Protein AF-A0ABD1TLS9-F1 (afdb_monomer)

InterPro domains:
  IPR040225 Protein gravitropic in the light 1-like [PTHR31161] (12-76)

Sequence (100 aa):
MEQEKKIIKTFTHSSFEDIFKSTRKAIHDFAKPLIASMKVSYWDLDQAANAIENSAVYAKISHKKYAFETYVARRITGTARLPLSLRLHSNSSRHLLRWP

Secondary structure (DSSP, 8-state):
--HHHHGGG---HHHHHHHHHHHHHHHHHHHHHHHHHHHHTT--HHHHHHHH-TTPPPSSGGGGHHHHHHHHHHHHTT--SS-GGG-SS--S--SS----

Structure (mmCIF, N/CA/C/O backbone):
data_AF-A0ABD1TLS9-F1
#
_entry.id   AF-A0ABD1TLS9-F1
#
loop_
_atom_site.group_PDB
_atom_site.id
_atom_site.type_symbol
_atom_site.label_atom_id
_atom_site.label_alt_id
_atom_site.label_comp_id
_atom_site.label_asym_id
_atom_site.label_entity_id
_atom_site.label_seq_id
_atom_site.pdbx_PDB_ins_code
_atom_site.Cartn_x
_atom_site.Cartn_y
_atom_site.Cartn_z
_atom_site.occupancy
_atom_site.B_iso_or_equiv
_atom_site.auth_seq_id
_atom_site.auth_comp_id
_atom_site.auth_asym_id
_atom_site.auth_atom_id
_atom_site.pdbx_PDB_model_num
ATOM 1 N N . MET A 1 1 ? 22.297 11.466 -35.728 1.00 48.78 1 MET A N 1
ATOM 2 C CA . MET A 1 1 ? 20.838 11.360 -35.959 1.00 48.78 1 MET A CA 1
ATOM 3 C C . MET A 1 1 ? 20.329 9.908 -36.014 1.00 48.78 1 MET A C 1
ATOM 5 O O . MET A 1 1 ? 19.147 9.710 -35.774 1.00 48.78 1 MET A O 1
ATOM 9 N N . GLU A 1 2 ? 21.172 8.887 -36.267 1.00 52.91 2 GLU A N 1
ATOM 10 C CA . GLU A 1 2 ? 20.733 7.468 -36.328 1.00 52.91 2 GLU A CA 1
ATOM 11 C C . GLU A 1 2 ? 20.970 6.670 -35.022 1.00 52.91 2 GLU A C 1
ATOM 13 O O . GLU A 1 2 ? 20.265 5.704 -34.742 1.00 52.91 2 GLU A O 1
ATOM 18 N N . GLN A 1 3 ? 21.909 7.093 -34.161 1.00 46.25 3 GLN A N 1
ATOM 19 C CA . GLN A 1 3 ? 22.147 6.445 -32.858 1.00 46.25 3 GLN A CA 1
ATOM 20 C C . GLN A 1 3 ? 20.984 6.648 -31.870 1.00 46.25 3 GLN A C 1
ATOM 22 O O . GLN A 1 3 ? 20.645 5.739 -31.115 1.00 46.25 3 GLN A O 1
ATOM 27 N N . GLU A 1 4 ? 20.345 7.819 -31.898 1.00 50.06 4 GLU A N 1
ATOM 28 C CA . GLU A 1 4 ? 19.300 8.202 -30.935 1.00 50.06 4 GLU A CA 1
ATOM 29 C C . GLU A 1 4 ? 18.002 7.402 -31.129 1.00 50.06 4 GLU A C 1
ATOM 31 O O . GLU A 1 4 ? 17.269 7.157 -30.174 1.00 50.06 4 GLU A O 1
ATOM 36 N N . LYS A 1 5 ? 17.755 6.892 -32.343 1.00 52.34 5 LYS A N 1
ATOM 37 C CA . LYS A 1 5 ? 16.592 6.041 -32.652 1.00 52.34 5 LYS A CA 1
ATOM 38 C C . LYS A 1 5 ? 16.800 4.569 -32.280 1.00 52.34 5 LYS A C 1
ATOM 40 O O . LYS A 1 5 ? 15.829 3.821 -32.179 1.00 52.34 5 LYS A O 1
ATOM 45 N N . LYS A 1 6 ? 18.047 4.139 -32.054 1.00 48.38 6 LYS A N 1
ATOM 46 C CA . LYS A 1 6 ? 18.390 2.736 -31.759 1.00 48.38 6 LYS A CA 1
ATOM 47 C C . LYS A 1 6 ? 18.141 2.360 -30.294 1.00 48.38 6 LYS A C 1
ATOM 49 O O . LYS A 1 6 ? 17.862 1.202 -29.996 1.00 48.38 6 LYS A O 1
ATOM 54 N N . ILE A 1 7 ? 18.166 3.348 -29.399 1.00 54.56 7 ILE A N 1
ATOM 55 C CA . ILE A 1 7 ? 17.923 3.179 -27.956 1.00 54.56 7 ILE A CA 1
ATOM 56 C C . ILE A 1 7 ? 16.443 2.874 -27.678 1.00 54.56 7 ILE A C 1
ATOM 58 O O . ILE A 1 7 ? 16.124 2.092 -26.790 1.00 54.56 7 ILE A O 1
ATOM 62 N N . ILE A 1 8 ? 15.534 3.395 -28.508 1.00 54.34 8 ILE A N 1
ATOM 63 C CA . ILE A 1 8 ? 14.082 3.187 -28.371 1.00 54.34 8 ILE A CA 1
ATOM 64 C C . ILE A 1 8 ? 13.673 1.739 -28.717 1.00 54.34 8 ILE A C 1
ATOM 66 O O . ILE A 1 8 ? 12.592 1.293 -28.341 1.00 54.34 8 ILE A O 1
ATOM 70 N N . LYS A 1 9 ? 14.527 0.969 -29.407 1.00 56.78 9 LYS A N 1
ATOM 71 C CA . LYS A 1 9 ? 14.127 -0.305 -30.027 1.00 56.78 9 LYS A CA 1
ATOM 72 C C . LYS A 1 9 ? 14.573 -1.577 -29.304 1.00 56.78 9 LYS A C 1
ATOM 74 O O . LYS A 1 9 ? 14.255 -2.661 -29.783 1.00 56.78 9 LYS A O 1
ATOM 79 N N . THR A 1 10 ? 15.248 -1.480 -28.158 1.00 52.38 10 THR A N 1
ATOM 80 C CA . THR A 1 10 ? 15.654 -2.681 -27.407 1.00 52.38 10 THR A CA 1
ATOM 81 C C . THR A 1 10 ? 15.207 -2.571 -25.959 1.00 52.38 10 THR A C 1
ATOM 83 O O . THR A 1 10 ? 15.983 -2.260 -25.065 1.00 52.38 10 THR A O 1
ATOM 86 N N . PHE A 1 11 ? 13.918 -2.814 -25.732 1.00 62.34 11 PHE A N 1
ATOM 87 C CA . PHE A 1 11 ? 13.393 -3.118 -24.406 1.00 62.34 11 PHE A CA 1
ATOM 88 C C . PHE A 1 11 ? 13.932 -4.492 -23.996 1.00 62.34 11 PHE A C 1
ATOM 90 O O . PHE A 1 11 ? 13.306 -5.527 -24.219 1.00 62.34 11 PHE A O 1
ATOM 97 N N . THR A 1 12 ? 15.170 -4.522 -23.513 1.00 72.00 12 THR A N 1
ATOM 98 C CA . THR A 1 12 ? 15.765 -5.730 -22.950 1.00 72.00 12 THR A CA 1
ATOM 99 C C . THR A 1 12 ? 15.084 -6.033 -21.617 1.00 72.00 12 THR A C 1
ATOM 101 O O . THR A 1 12 ? 14.657 -5.132 -20.893 1.00 72.00 12 THR A O 1
ATOM 104 N N . HIS A 1 13 ? 14.979 -7.319 -21.279 1.00 74.81 13 HIS A N 1
ATOM 105 C CA . HIS A 1 13 ? 14.371 -7.776 -20.026 1.00 74.81 13 HIS A CA 1
ATOM 106 C C . HIS A 1 13 ? 14.974 -7.076 -18.794 1.00 74.81 13 HIS A C 1
ATOM 108 O O . HIS A 1 13 ? 14.246 -6.661 -17.895 1.00 74.81 13 HIS A O 1
ATOM 114 N N . SER A 1 14 ? 16.295 -6.862 -18.796 1.00 80.31 14 SER A N 1
ATOM 115 C CA . SER A 1 14 ? 17.007 -6.150 -17.731 1.00 80.31 14 SER A CA 1
ATOM 116 C C . SER A 1 14 ? 16.563 -4.692 -17.592 1.00 80.31 14 SER A C 1
ATOM 118 O O . SER A 1 14 ? 16.259 -4.247 -16.489 1.00 80.31 14 SER A O 1
ATOM 120 N N . SER A 1 15 ? 16.437 -3.958 -18.700 1.00 82.94 15 SER A N 1
ATOM 121 C CA . SER A 1 15 ? 15.983 -2.565 -18.664 1.00 82.94 15 SER A CA 1
ATOM 122 C C . SER A 1 15 ? 14.540 -2.434 -18.176 1.00 82.94 15 SER A C 1
ATOM 124 O O . SER A 1 15 ? 14.223 -1.479 -17.468 1.00 82.94 15 SER A O 1
ATOM 126 N N . PHE A 1 16 ? 13.666 -3.396 -18.491 1.00 86.38 16 PHE A N 1
ATOM 127 C CA . PHE A 1 16 ? 12.311 -3.408 -17.937 1.00 86.38 16 PHE A CA 1
ATOM 128 C C . PHE A 1 16 ? 12.303 -3.602 -16.424 1.00 86.38 16 PHE A C 1
ATOM 130 O O . PHE A 1 16 ? 11.615 -2.864 -15.717 1.00 86.38 16 PHE A O 1
ATOM 137 N N . GLU A 1 17 ? 13.061 -4.576 -15.920 1.00 89.81 17 GLU A N 1
ATOM 138 C CA . GLU A 1 17 ? 13.142 -4.827 -14.483 1.00 89.81 17 GLU A CA 1
ATOM 139 C C . GLU A 1 17 ? 13.625 -3.600 -13.712 1.00 89.81 17 GLU A C 1
ATOM 141 O O . GLU A 1 17 ? 13.079 -3.288 -12.652 1.00 89.81 17 GLU A O 1
ATOM 146 N N . ASP A 1 18 ? 14.630 -2.902 -14.236 1.00 90.75 18 ASP A N 1
ATOM 147 C CA . ASP A 1 18 ? 15.202 -1.723 -13.590 1.00 90.75 18 ASP A CA 1
ATOM 148 C C . ASP A 1 18 ? 14.207 -0.563 -13.557 1.00 90.75 18 ASP A C 1
ATOM 150 O O . ASP A 1 18 ? 14.030 0.079 -12.514 1.00 90.75 18 ASP A O 1
ATOM 154 N N . ILE A 1 19 ? 13.488 -0.342 -14.663 1.00 89.44 19 ILE A N 1
ATOM 155 C CA . ILE A 1 19 ? 12.399 0.638 -14.724 1.00 89.44 19 ILE A CA 1
ATOM 156 C C . ILE A 1 19 ? 11.304 0.252 -13.729 1.00 89.44 19 ILE A C 1
ATOM 158 O O . ILE A 1 19 ? 10.913 1.076 -12.907 1.00 89.44 19 ILE A O 1
ATOM 162 N N . PHE A 1 20 ? 10.855 -1.004 -13.724 1.00 89.81 20 PHE A N 1
ATOM 163 C CA . PHE A 1 20 ? 9.810 -1.475 -12.815 1.00 89.81 20 PHE A CA 1
ATOM 164 C C . PHE A 1 20 ? 10.209 -1.321 -11.341 1.00 89.81 20 PHE A C 1
ATOM 166 O O . PHE A 1 20 ? 9.431 -0.799 -10.537 1.00 89.81 20 PHE A O 1
ATOM 173 N N . LYS A 1 21 ? 11.434 -1.719 -10.974 1.00 92.88 21 LYS A N 1
ATOM 174 C CA . LYS A 1 21 ? 11.980 -1.552 -9.617 1.00 92.88 21 LYS A CA 1
ATOM 175 C C . LYS A 1 21 ? 12.018 -0.075 -9.224 1.00 92.88 21 LYS A C 1
ATOM 177 O O . LYS A 1 21 ? 11.587 0.266 -8.119 1.00 92.88 21 LYS A O 1
ATOM 182 N N . SER A 1 22 ? 12.471 0.791 -10.129 1.00 92.62 22 SER A N 1
ATOM 183 C CA . SER A 1 22 ? 12.560 2.239 -9.909 1.00 92.62 22 SER A CA 1
ATOM 184 C C . SER A 1 22 ? 11.180 2.881 -9.754 1.00 92.62 22 SER A C 1
ATOM 186 O O . SER A 1 22 ? 10.942 3.604 -8.785 1.00 92.62 22 SER A O 1
ATOM 188 N N . THR A 1 23 ? 10.230 2.561 -10.635 1.00 91.56 23 THR A N 1
ATOM 189 C CA . THR A 1 23 ? 8.846 3.049 -10.565 1.00 91.56 23 THR A CA 1
ATOM 190 C C . THR A 1 23 ? 8.155 2.572 -9.290 1.00 91.56 23 THR A C 1
ATOM 192 O O . THR A 1 23 ? 7.542 3.378 -8.589 1.00 91.56 23 THR A O 1
ATOM 195 N N . ARG A 1 24 ? 8.301 1.290 -8.925 1.00 91.25 24 ARG A N 1
ATOM 196 C CA . ARG A 1 24 ? 7.761 0.743 -7.670 1.00 91.25 24 ARG A CA 1
ATOM 197 C 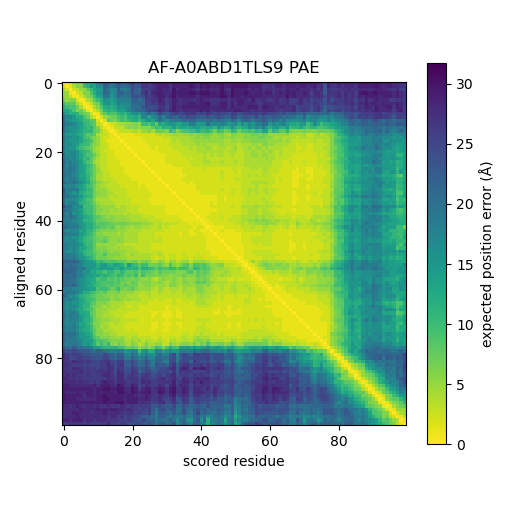C . ARG A 1 24 ? 8.319 1.482 -6.456 1.00 91.25 24 ARG A C 1
ATOM 199 O O . ARG A 1 24 ? 7.566 1.790 -5.534 1.00 91.25 24 ARG A O 1
ATOM 206 N N . LYS A 1 25 ? 9.623 1.780 -6.449 1.00 94.56 25 LYS A N 1
ATOM 207 C CA . LYS A 1 25 ? 10.258 2.553 -5.375 1.00 94.56 25 LYS A CA 1
ATOM 208 C C . LYS A 1 25 ? 9.682 3.968 -5.293 1.00 94.56 25 LYS A C 1
ATOM 210 O O . LYS A 1 25 ? 9.321 4.393 -4.202 1.00 94.56 25 LYS A O 1
ATOM 215 N N . ALA A 1 26 ? 9.538 4.659 -6.422 1.00 93.50 26 ALA A N 1
ATOM 216 C CA . ALA A 1 26 ? 8.961 6.003 -6.465 1.00 93.50 26 ALA A CA 1
ATOM 217 C C . ALA A 1 26 ? 7.513 6.033 -5.941 1.00 93.50 26 ALA A C 1
ATOM 219 O O . ALA A 1 26 ? 7.176 6.880 -5.118 1.00 93.50 26 ALA A O 1
ATOM 220 N N . ILE A 1 27 ? 6.679 5.068 -6.350 1.00 94.75 27 ILE A N 1
ATOM 221 C CA . ILE A 1 27 ? 5.303 4.911 -5.849 1.00 94.75 27 ILE A CA 1
ATOM 222 C C . ILE A 1 27 ? 5.300 4.714 -4.330 1.00 94.75 27 ILE A C 1
ATOM 224 O O . ILE A 1 27 ? 4.573 5.401 -3.615 1.00 94.75 27 ILE A O 1
ATOM 228 N N . HIS A 1 28 ? 6.126 3.789 -3.837 1.00 95.00 28 HIS A N 1
ATOM 229 C CA . HIS A 1 28 ? 6.226 3.489 -2.412 1.00 95.00 28 HIS A CA 1
ATOM 230 C C . HIS A 1 28 ? 6.679 4.707 -1.594 1.00 95.00 28 HIS A C 1
ATOM 232 O O . HIS A 1 28 ? 6.092 5.019 -0.556 1.00 95.00 28 HIS A O 1
ATOM 238 N N . ASP A 1 29 ? 7.706 5.416 -2.061 1.00 95.81 29 ASP A N 1
ATOM 239 C CA . ASP A 1 29 ? 8.243 6.578 -1.359 1.00 95.81 29 ASP A CA 1
ATOM 240 C C . ASP A 1 29 ? 7.293 7.776 -1.395 1.00 95.81 29 ASP A C 1
ATOM 242 O O . ASP A 1 29 ? 7.259 8.523 -0.423 1.00 95.81 29 ASP A O 1
ATOM 246 N N . PHE A 1 30 ? 6.465 7.919 -2.435 1.00 94.81 30 PHE A N 1
ATOM 247 C CA . PHE A 1 30 ? 5.407 8.932 -2.482 1.00 94.81 30 PHE A CA 1
ATOM 248 C C . PHE A 1 30 ? 4.186 8.567 -1.621 1.00 94.81 30 PHE A C 1
ATOM 250 O O . PHE A 1 30 ? 3.543 9.441 -1.036 1.00 94.81 30 PHE A O 1
ATOM 257 N N . ALA A 1 31 ? 3.867 7.278 -1.480 1.00 95.00 31 ALA A N 1
ATOM 258 C CA . ALA A 1 31 ? 2.760 6.837 -0.633 1.00 95.00 31 ALA A CA 1
ATOM 259 C C . ALA A 1 31 ? 2.990 7.171 0.854 1.00 95.00 31 ALA A C 1
ATOM 261 O O . ALA A 1 31 ? 2.036 7.463 1.575 1.00 95.00 31 ALA A O 1
ATOM 262 N N . LYS A 1 32 ? 4.246 7.179 1.323 1.00 94.75 32 LYS A N 1
ATOM 263 C CA . LYS A 1 32 ? 4.597 7.530 2.712 1.00 94.75 32 LYS A CA 1
ATOM 264 C C . LYS A 1 32 ? 4.143 8.941 3.128 1.00 94.75 32 LYS A C 1
ATOM 266 O O . LYS A 1 32 ? 3.383 9.022 4.094 1.00 94.75 32 LYS A O 1
ATOM 271 N N . PRO A 1 33 ? 4.560 10.039 2.461 1.00 95.56 33 PRO A N 1
ATOM 272 C CA . PRO A 1 33 ? 4.116 11.385 2.810 1.00 95.56 33 PRO A CA 1
ATOM 273 C C . PRO A 1 33 ? 2.614 11.579 2.587 1.00 95.56 33 PRO A C 1
ATOM 275 O O . PRO A 1 33 ? 1.995 12.297 3.365 1.00 95.56 33 PRO A O 1
ATOM 278 N N . LEU A 1 34 ? 2.002 10.895 1.610 1.00 94.75 34 LEU A N 1
ATOM 279 C CA . LEU A 1 34 ? 0.545 10.901 1.437 1.00 94.75 34 LEU A CA 1
ATOM 280 C C . LEU A 1 34 ? -0.164 10.356 2.686 1.00 94.75 34 LEU A C 1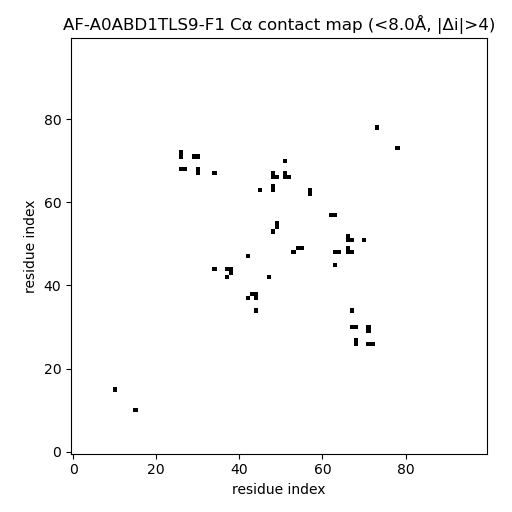
ATOM 282 O O . LEU A 1 34 ? -0.987 11.046 3.280 1.00 94.75 34 LEU A O 1
ATOM 286 N N . ILE A 1 35 ? 0.197 9.148 3.129 1.00 93.69 35 ILE A N 1
ATOM 287 C CA . ILE A 1 35 ? -0.385 8.533 4.331 1.00 93.69 35 ILE A CA 1
ATOM 288 C C . ILE A 1 35 ? -0.088 9.383 5.573 1.00 93.69 35 ILE A C 1
ATOM 290 O O . ILE A 1 35 ? -0.956 9.551 6.427 1.00 93.69 35 ILE A O 1
ATOM 294 N N . ALA A 1 36 ? 1.126 9.928 5.693 1.00 95.38 36 ALA A N 1
ATOM 295 C CA . ALA A 1 36 ? 1.491 10.800 6.807 1.00 95.38 36 ALA A CA 1
ATOM 296 C C . ALA A 1 36 ? 0.630 12.073 6.842 1.00 95.38 36 ALA A C 1
ATOM 298 O O . ALA A 1 36 ? 0.115 12.425 7.899 1.00 95.38 36 ALA A O 1
ATOM 299 N N . SER A 1 37 ? 0.406 12.715 5.694 1.00 94.50 37 SER A N 1
ATOM 300 C CA . SER A 1 37 ? -0.470 13.883 5.582 1.00 94.50 37 SER A CA 1
ATOM 301 C C . SER A 1 37 ? -1.908 13.549 5.981 1.00 94.50 37 SER A C 1
ATOM 303 O O . SER A 1 37 ? -2.492 14.278 6.776 1.00 94.50 37 SER A O 1
ATOM 305 N N . MET A 1 38 ? -2.449 12.416 5.524 1.00 94.69 38 MET A N 1
ATOM 306 C CA . MET A 1 38 ? -3.793 11.961 5.904 1.00 94.69 38 MET A CA 1
ATOM 307 C C . MET A 1 38 ? -3.928 11.770 7.420 1.00 94.69 38 MET A C 1
ATOM 309 O O . MET A 1 38 ? -4.935 12.165 8.004 1.00 94.69 38 MET A O 1
ATOM 313 N N . LYS A 1 39 ? -2.894 11.226 8.077 1.00 93.19 39 LYS A N 1
ATOM 314 C CA . LYS A 1 39 ? -2.863 11.101 9.543 1.00 93.19 39 LYS A CA 1
ATOM 315 C C . LYS A 1 39 ? -2.876 12.457 10.242 1.00 93.19 39 LYS A C 1
ATOM 317 O O . LYS A 1 39 ? -3.616 12.622 11.204 1.00 93.19 39 LYS A O 1
ATOM 322 N N . VAL A 1 40 ? -2.084 13.418 9.761 1.00 96.69 40 VAL A N 1
ATOM 323 C CA . VAL A 1 40 ? -2.056 14.789 10.308 1.00 96.69 40 VAL A CA 1
ATOM 324 C C . VAL A 1 40 ? -3.412 15.478 10.134 1.00 96.69 40 VAL A C 1
ATOM 326 O O . VAL A 1 40 ? -3.829 16.248 10.992 1.00 96.69 40 VAL A O 1
ATOM 329 N N . SER A 1 41 ? -4.130 15.161 9.059 1.00 95.94 41 S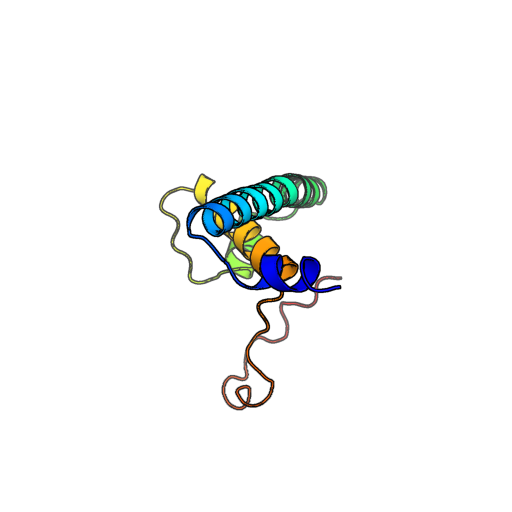ER A N 1
ATOM 330 C CA . SER A 1 41 ? -5.490 15.641 8.810 1.00 95.94 41 SER A CA 1
ATOM 331 C C . SER A 1 41 ? -6.583 14.836 9.529 1.00 95.94 41 SER A C 1
ATOM 333 O O . SER A 1 41 ? -7.757 15.077 9.263 1.00 95.94 41 SER A O 1
ATOM 335 N N . TYR A 1 42 ? -6.231 13.900 10.419 1.00 93.75 42 TYR A N 1
ATOM 336 C CA . TYR A 1 42 ? -7.167 13.043 11.165 1.00 93.75 42 TYR A CA 1
ATOM 337 C C . TYR A 1 42 ? -8.085 12.175 10.290 1.00 93.75 42 TYR A C 1
ATOM 339 O O . TYR A 1 42 ? -9.228 11.902 10.651 1.00 93.75 42 TYR A O 1
ATOM 347 N N . TRP A 1 43 ? -7.606 11.723 9.131 1.00 93.31 43 TRP A N 1
ATOM 348 C CA . TRP A 1 43 ? -8.392 10.837 8.274 1.00 93.31 43 TRP A CA 1
ATOM 349 C C . TRP A 1 43 ? -8.446 9.418 8.833 1.00 93.31 43 TRP A C 1
ATOM 351 O O . TRP A 1 43 ? -7.444 8.881 9.316 1.00 93.31 43 TRP A O 1
ATOM 361 N N . ASP A 1 44 ? -9.592 8.767 8.649 1.00 93.06 44 ASP A N 1
ATOM 362 C CA . ASP A 1 44 ? -9.718 7.328 8.842 1.00 93.06 44 ASP A CA 1
ATOM 363 C C . ASP A 1 44 ? -9.056 6.594 7.663 1.00 93.06 44 ASP A C 1
ATOM 365 O O . ASP A 1 44 ? -9.593 6.507 6.555 1.00 93.06 44 ASP A O 1
ATOM 369 N N . LEU A 1 45 ? -7.846 6.079 7.896 1.00 91.38 45 LEU A N 1
ATOM 370 C CA . LEU A 1 45 ? -7.083 5.343 6.886 1.00 91.38 45 LEU A CA 1
ATOM 371 C C . LEU A 1 45 ? -7.750 4.025 6.479 1.00 91.38 45 LEU A C 1
ATOM 373 O O . LEU A 1 45 ? -7.498 3.540 5.375 1.00 91.38 45 LEU A O 1
ATOM 377 N N . ASP A 1 46 ? -8.572 3.437 7.344 1.00 90.56 46 ASP A N 1
ATOM 378 C CA . ASP A 1 46 ? -9.299 2.210 7.042 1.00 90.56 46 ASP A CA 1
ATOM 379 C C . ASP A 1 46 ? -10.413 2.496 6.042 1.00 90.56 46 ASP A C 1
ATOM 381 O O . ASP A 1 46 ? -10.481 1.889 4.968 1.00 90.56 46 ASP A O 1
ATOM 385 N N . GLN A 1 47 ? -11.215 3.516 6.353 1.00 91.00 47 GLN A N 1
ATOM 386 C CA . GLN A 1 47 ? -12.260 4.010 5.470 1.00 91.00 47 GLN A CA 1
ATOM 387 C C . GLN A 1 47 ? -11.676 4.485 4.134 1.00 91.00 47 GLN A C 1
ATOM 389 O O . GLN A 1 47 ? -12.218 4.160 3.077 1.00 91.00 47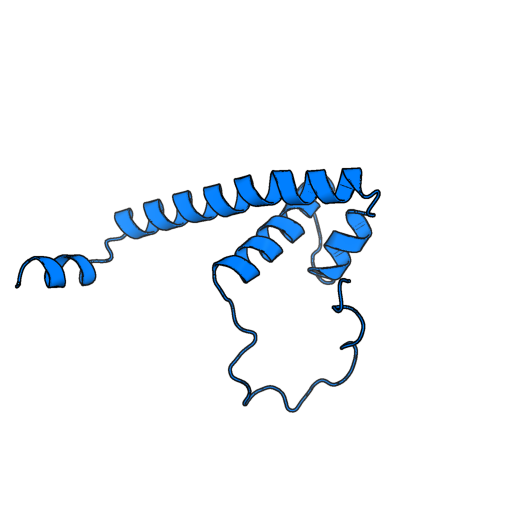 GLN A O 1
ATOM 394 N N . ALA A 1 48 ? -10.543 5.192 4.158 1.00 92.25 48 ALA A N 1
ATOM 395 C CA . ALA A 1 48 ? -9.866 5.635 2.944 1.00 92.25 48 ALA A CA 1
ATOM 396 C C . ALA A 1 48 ? -9.360 4.459 2.089 1.00 92.25 48 ALA A C 1
ATOM 398 O O . ALA A 1 48 ? -9.502 4.492 0.866 1.00 92.25 48 ALA A O 1
ATOM 399 N N . ALA A 1 49 ? -8.805 3.409 2.704 1.00 92.31 49 ALA A N 1
ATOM 400 C CA . ALA A 1 49 ? -8.376 2.210 1.983 1.00 92.31 49 ALA A CA 1
ATOM 401 C C . ALA A 1 49 ? -9.563 1.502 1.308 1.00 92.31 49 ALA A C 1
ATOM 403 O O . ALA A 1 49 ? -9.482 1.181 0.120 1.00 92.31 49 ALA A O 1
ATOM 404 N N . ASN A 1 50 ? -10.684 1.348 2.021 1.00 90.44 50 ASN A N 1
ATOM 405 C CA . ASN A 1 50 ? -11.913 0.761 1.474 1.00 90.44 50 ASN A CA 1
ATOM 406 C C . ASN A 1 50 ? -12.510 1.627 0.348 1.00 90.44 50 ASN A C 1
ATOM 408 O O . ASN A 1 50 ? -13.001 1.103 -0.648 1.00 90.44 50 ASN A O 1
ATOM 412 N N . ALA A 1 51 ? -12.413 2.958 0.446 1.00 89.88 51 ALA A N 1
ATOM 413 C CA . ALA A 1 51 ? -12.870 3.867 -0.607 1.00 89.88 51 ALA A CA 1
ATOM 414 C C . ALA A 1 51 ? -12.027 3.775 -1.894 1.00 89.88 51 ALA A C 1
ATOM 416 O O . ALA A 1 51 ? -12.542 4.004 -2.991 1.00 89.88 51 ALA A O 1
ATOM 417 N N . ILE A 1 52 ? -10.734 3.448 -1.781 1.00 90.12 52 ILE A N 1
ATOM 418 C CA . ILE A 1 52 ? -9.847 3.248 -2.937 1.00 90.12 52 ILE A CA 1
ATOM 419 C C . ILE A 1 52 ? -10.147 1.919 -3.637 1.00 90.12 52 ILE A C 1
ATOM 421 O O . ILE A 1 52 ? -10.194 1.869 -4.870 1.00 90.12 52 ILE A O 1
ATOM 425 N N . GLU A 1 53 ? -10.294 0.849 -2.859 1.00 86.00 53 GLU A N 1
ATOM 426 C CA . GLU A 1 53 ? -10.493 -0.505 -3.365 1.00 86.00 53 GLU A CA 1
ATOM 427 C C . GLU A 1 53 ? -11.400 -1.291 -2.414 1.00 86.00 53 GLU A C 1
ATOM 429 O O . GLU A 1 53 ? -10.943 -1.973 -1.500 1.00 86.00 53 GLU A O 1
ATOM 434 N N . ASN A 1 54 ? -12.709 -1.199 -2.651 1.00 83.38 54 ASN A N 1
ATOM 435 C CA . ASN A 1 54 ? -13.719 -1.764 -1.754 1.00 83.38 54 ASN A CA 1
ATOM 436 C C . ASN A 1 54 ? -13.764 -3.306 -1.775 1.00 83.38 54 ASN A C 1
ATOM 438 O O . ASN A 1 54 ? -14.344 -3.921 -0.888 1.00 83.38 54 ASN A O 1
ATOM 442 N N . SER A 1 55 ? -13.166 -3.937 -2.791 1.00 85.38 55 SER A N 1
ATOM 443 C CA . SER A 1 55 ? -13.135 -5.396 -2.976 1.00 85.38 55 SER A CA 1
ATOM 444 C C . SER A 1 55 ? -11.882 -6.083 -2.425 1.00 85.38 55 SER A C 1
ATOM 446 O O . SER A 1 55 ? -11.790 -7.311 -2.477 1.00 85.38 55 SER A O 1
ATOM 448 N N . ALA A 1 56 ? -10.892 -5.337 -1.929 1.00 85.12 56 ALA A N 1
ATOM 449 C CA . ALA A 1 56 ? -9.633 -5.933 -1.497 1.00 85.12 56 ALA A CA 1
ATOM 450 C C . ALA A 1 56 ? -9.764 -6.624 -0.131 1.00 85.12 56 ALA A C 1
ATOM 452 O O . ALA A 1 56 ? -10.047 -5.994 0.886 1.00 85.12 56 ALA A O 1
ATOM 453 N N . VAL A 1 57 ? -9.466 -7.926 -0.093 1.00 87.75 57 VAL A N 1
ATOM 454 C CA . VAL A 1 57 ? -9.322 -8.686 1.155 1.00 87.75 57 VAL A CA 1
ATOM 455 C C . VAL A 1 57 ? -7.854 -8.685 1.571 1.00 87.75 57 VAL A C 1
ATOM 457 O O . VAL A 1 57 ? -6.984 -9.196 0.864 1.00 87.75 57 VAL A O 1
ATOM 460 N N . TYR A 1 58 ? -7.564 -8.111 2.737 1.00 87.69 58 TYR A N 1
ATOM 461 C CA . TYR A 1 58 ? -6.205 -8.009 3.262 1.00 87.69 58 TYR A CA 1
ATOM 462 C C . TYR A 1 58 ? -5.922 -9.113 4.276 1.00 87.69 58 TYR A C 1
ATOM 464 O O . TYR A 1 58 ? -6.581 -9.202 5.305 1.00 87.69 58 TYR A O 1
ATOM 472 N N . ALA A 1 59 ? -4.865 -9.893 4.041 1.00 90.44 59 ALA A N 1
ATOM 473 C CA . ALA A 1 59 ? -4.422 -10.910 4.998 1.00 90.44 59 ALA A CA 1
ATOM 474 C C . ALA A 1 59 ? -3.909 -10.322 6.331 1.00 90.44 59 ALA A C 1
ATOM 476 O O . ALA A 1 59 ? -3.905 -11.006 7.349 1.00 90.44 59 ALA A O 1
ATOM 477 N N . LYS A 1 60 ? -3.437 -9.065 6.333 1.00 92.56 60 LYS A N 1
ATOM 478 C CA . LYS A 1 60 ? -2.947 -8.348 7.522 1.00 92.56 60 LYS A CA 1
ATOM 479 C C . LYS A 1 60 ? -3.372 -6.886 7.461 1.00 92.56 60 LYS A C 1
ATOM 481 O O . LYS A 1 60 ? -3.376 -6.298 6.383 1.00 92.56 60 LYS A O 1
ATOM 486 N N . ILE A 1 61 ? -3.610 -6.262 8.617 1.00 85.06 61 ILE A N 1
ATOM 487 C CA . ILE A 1 61 ? -3.943 -4.826 8.709 1.00 85.06 61 ILE A CA 1
ATOM 488 C C . ILE A 1 61 ? -2.855 -3.964 8.045 1.00 85.06 61 ILE A C 1
ATOM 490 O O . ILE A 1 61 ? -3.154 -3.036 7.299 1.00 85.06 61 ILE A O 1
ATOM 494 N N . SER A 1 62 ? -1.579 -4.329 8.213 1.00 88.00 62 SER A N 1
ATOM 495 C CA . SER A 1 62 ? -0.448 -3.631 7.586 1.00 88.00 62 SER A CA 1
ATOM 496 C C . SER A 1 62 ? -0.440 -3.690 6.051 1.00 88.00 62 SER A C 1
ATOM 498 O O . SER A 1 62 ? 0.249 -2.887 5.421 1.00 88.00 62 SER A O 1
ATOM 500 N N . HIS A 1 63 ? -1.203 -4.597 5.429 1.00 93.12 63 HIS A N 1
ATOM 501 C CA . HIS A 1 63 ? -1.330 -4.688 3.972 1.00 93.12 63 HIS A CA 1
ATOM 502 C C . HIS A 1 63 ? -2.277 -3.631 3.390 1.00 93.12 63 HIS A C 1
ATOM 504 O O . HIS A 1 63 ? -2.203 -3.369 2.192 1.00 93.12 63 HIS A O 1
ATOM 510 N N . LYS A 1 64 ? -3.090 -2.941 4.204 1.00 90.62 64 LYS A N 1
ATOM 511 C CA . LYS A 1 64 ? -3.938 -1.833 3.725 1.00 90.62 64 LYS A CA 1
ATOM 512 C C . LYS A 1 64 ? -3.128 -0.695 3.091 1.00 90.62 64 LYS A C 1
ATOM 514 O O . LYS A 1 64 ? -3.636 0.010 2.225 1.00 90.62 64 LYS A O 1
ATOM 519 N N . LYS A 1 65 ? -1.827 -0.589 3.403 1.00 92.19 65 LYS A N 1
ATOM 520 C CA . LYS A 1 65 ? -0.884 0.316 2.716 1.00 92.19 65 LYS A CA 1
ATOM 521 C C . LYS A 1 65 ? -0.878 0.138 1.188 1.00 92.19 65 LYS A C 1
ATOM 523 O O . LYS A 1 65 ? -0.687 1.110 0.462 1.00 92.19 65 LYS A O 1
ATOM 528 N N . TYR A 1 66 ? -1.129 -1.082 0.699 1.00 92.62 66 TYR A N 1
ATOM 529 C CA . TYR A 1 66 ? -1.145 -1.383 -0.732 1.00 92.62 66 TYR A CA 1
ATOM 530 C C . TYR A 1 66 ? -2.329 -0.737 -1.459 1.00 92.62 66 TYR A C 1
ATOM 532 O O . TYR A 1 66 ? -2.225 -0.494 -2.660 1.00 92.62 66 TYR A O 1
ATOM 540 N N . ALA A 1 67 ? -3.415 -0.386 -0.755 1.00 93.94 67 ALA A N 1
ATOM 541 C CA . ALA A 1 67 ? -4.485 0.436 -1.324 1.00 93.94 67 ALA A CA 1
ATOM 542 C C . ALA A 1 67 ? -3.925 1.786 -1.798 1.00 93.94 67 ALA A C 1
ATOM 544 O O . ALA A 1 67 ? -4.107 2.183 -2.947 1.00 93.94 67 ALA A O 1
ATOM 545 N N . PHE A 1 68 ? -3.157 2.451 -0.935 1.00 94.44 68 PHE A N 1
ATOM 546 C CA . PHE A 1 68 ? -2.564 3.758 -1.209 1.00 94.44 68 PHE A CA 1
ATOM 547 C C . PHE A 1 68 ? -1.469 3.684 -2.275 1.00 94.44 68 PHE A C 1
ATOM 549 O O . PHE A 1 68 ? -1.449 4.514 -3.180 1.00 94.44 68 PHE A O 1
ATOM 556 N N . GLU A 1 69 ? -0.599 2.669 -2.229 1.00 94.19 69 GLU A N 1
ATOM 557 C CA . GLU A 1 69 ? 0.393 2.445 -3.293 1.00 94.19 69 GLU A CA 1
ATOM 558 C C . GLU A 1 69 ? -0.294 2.224 -4.651 1.00 94.19 69 GLU A C 1
ATOM 560 O O . GLU A 1 69 ? 0.111 2.817 -5.648 1.00 94.19 69 GLU A O 1
ATOM 565 N N . THR A 1 70 ? -1.386 1.453 -4.692 1.00 91.50 70 THR A N 1
ATOM 566 C CA . THR A 1 70 ? -2.176 1.234 -5.915 1.00 91.50 70 THR A CA 1
ATOM 567 C C . THR A 1 70 ? -2.839 2.523 -6.397 1.00 91.50 70 THR A C 1
ATOM 569 O O . THR A 1 70 ? -2.850 2.797 -7.597 1.00 91.50 70 THR A O 1
ATOM 572 N N . TYR A 1 71 ? -3.366 3.346 -5.487 1.00 92.50 71 TYR A N 1
ATOM 573 C CA . TYR A 1 71 ? -3.916 4.658 -5.828 1.00 92.50 71 TYR A CA 1
ATOM 574 C C . TYR A 1 71 ? -2.864 5.560 -6.482 1.00 92.50 71 TYR A C 1
ATOM 576 O O . TY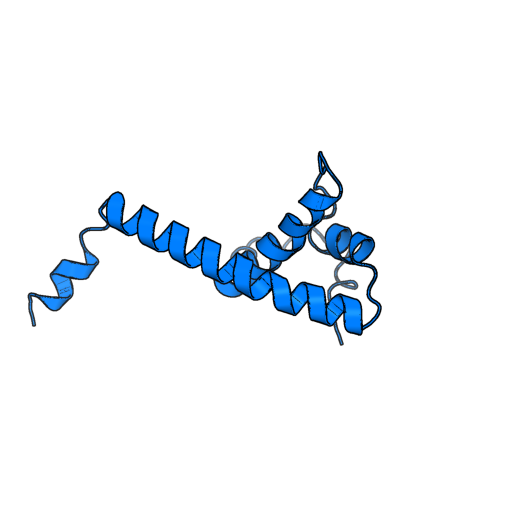R A 1 71 ? -3.103 6.109 -7.559 1.00 92.50 71 TYR A O 1
ATOM 584 N N . VAL A 1 72 ? -1.685 5.671 -5.866 1.00 92.69 72 VAL A N 1
ATOM 585 C CA . VAL A 1 72 ? -0.560 6.457 -6.389 1.00 92.69 72 VAL A CA 1
ATOM 586 C C . VAL A 1 72 ? -0.110 5.913 -7.741 1.00 92.69 72 VAL A C 1
ATOM 588 O O . VAL A 1 72 ? 0.026 6.687 -8.687 1.00 92.69 72 VAL A O 1
ATOM 591 N N . ALA A 1 73 ? 0.035 4.591 -7.867 1.00 91.38 73 ALA A N 1
ATOM 592 C CA . ALA A 1 73 ? 0.360 3.941 -9.130 1.00 91.38 73 ALA A CA 1
ATOM 593 C C . ALA A 1 73 ? -0.639 4.340 -10.222 1.00 91.38 73 ALA A C 1
ATOM 595 O O . ALA A 1 73 ? -0.222 4.858 -11.252 1.00 91.38 73 ALA A O 1
ATOM 596 N N . ARG A 1 74 ? -1.950 4.213 -9.959 1.00 89.62 74 ARG A N 1
ATOM 597 C CA . ARG A 1 74 ? -3.017 4.564 -10.914 1.00 89.62 74 ARG A CA 1
ATOM 598 C C . ARG A 1 74 ? -2.961 6.028 -11.360 1.00 89.62 74 ARG A C 1
ATOM 600 O O . ARG A 1 74 ? -3.311 6.328 -12.502 1.00 89.62 74 ARG A O 1
ATOM 607 N N . ARG A 1 75 ? -2.556 6.939 -10.467 1.00 88.69 75 ARG A N 1
ATOM 608 C CA . ARG A 1 75 ? -2.419 8.375 -10.759 1.00 88.69 75 ARG A CA 1
ATOM 609 C C . ARG A 1 75 ? -1.163 8.694 -11.566 1.00 88.69 75 ARG A C 1
ATOM 611 O O . ARG A 1 75 ? -1.257 9.486 -12.494 1.00 88.69 75 ARG A O 1
ATOM 618 N N . ILE A 1 76 ? -0.028 8.075 -11.240 1.00 85.75 76 ILE A N 1
ATOM 619 C CA . ILE A 1 76 ? 1.257 8.315 -11.914 1.00 85.75 76 ILE A CA 1
ATOM 620 C C . ILE A 1 76 ? 1.284 7.671 -13.300 1.00 85.75 76 ILE A C 1
ATOM 622 O O . ILE A 1 76 ? 1.708 8.300 -14.263 1.00 85.75 76 ILE A O 1
ATOM 626 N N . THR A 1 77 ? 0.829 6.424 -13.420 1.00 78.62 77 THR A N 1
ATOM 627 C CA . THR A 1 77 ? 0.869 5.685 -14.692 1.00 78.62 77 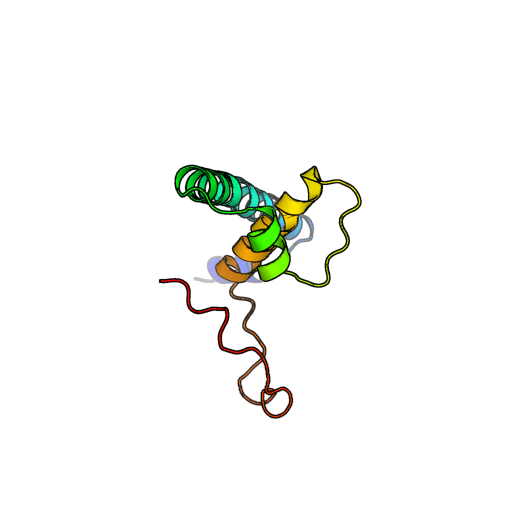THR A CA 1
ATOM 628 C C . THR A 1 77 ? -0.297 6.024 -15.608 1.00 78.62 77 THR A C 1
ATOM 630 O O . THR A 1 77 ? -0.373 5.502 -16.717 1.00 78.62 77 THR A O 1
ATOM 633 N N . GLY A 1 78 ? -1.213 6.885 -15.151 1.00 70.12 78 GLY A N 1
ATOM 634 C CA . GLY A 1 78 ? -2.348 7.326 -15.940 1.00 70.12 78 GLY A CA 1
ATOM 635 C C . GLY A 1 78 ? -3.163 6.154 -16.465 1.00 70.12 78 GLY A C 1
ATOM 636 O O . GLY A 1 78 ? -3.590 6.217 -17.615 1.00 70.12 78 GLY A O 1
ATOM 637 N N . THR A 1 79 ? -3.379 5.095 -15.660 1.00 55.62 79 THR A N 1
ATOM 638 C CA . THR A 1 79 ? -4.386 4.067 -15.973 1.00 55.62 79 THR A CA 1
ATOM 639 C C . THR A 1 79 ? -5.734 4.760 -16.055 1.00 55.62 79 THR A C 1
ATOM 641 O O . THR A 1 79 ? -6.486 4.882 -15.083 1.00 55.62 79 THR A O 1
ATOM 644 N N . ALA A 1 80 ? -6.000 5.276 -17.246 1.00 50.06 80 ALA A N 1
ATOM 645 C CA . ALA A 1 80 ? -7.273 5.746 -17.677 1.00 50.06 80 ALA A CA 1
ATOM 646 C C . ALA A 1 80 ? -8.211 4.570 -17.445 1.00 50.06 80 ALA A C 1
ATOM 648 O O . ALA A 1 80 ? -8.048 3.488 -18.011 1.00 50.06 80 ALA A O 1
ATOM 649 N N . ARG A 1 81 ? -9.229 4.801 -16.611 1.00 54.12 81 ARG A N 1
ATOM 650 C CA . ARG A 1 81 ? -10.539 4.219 -16.895 1.00 54.12 81 ARG A CA 1
ATOM 651 C C . ARG A 1 81 ? -10.702 4.299 -18.410 1.00 54.12 81 ARG A C 1
ATOM 653 O O . ARG A 1 81 ? -10.593 5.407 -18.925 1.00 54.12 81 ARG A O 1
ATOM 660 N N . LEU A 1 82 ? -10.855 3.135 -19.034 1.00 50.41 82 LE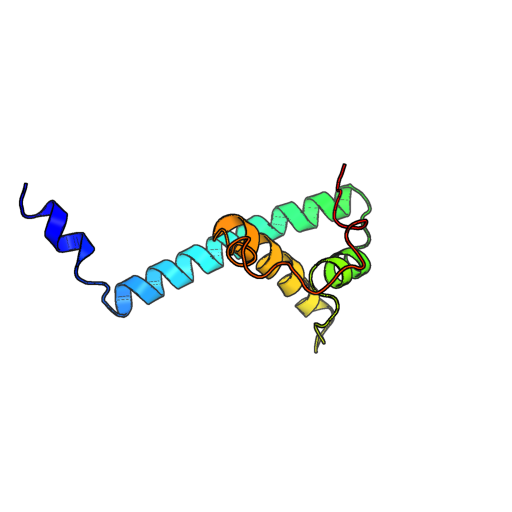U A N 1
ATOM 661 C CA . LEU A 1 82 ? -11.034 2.847 -20.459 1.00 50.41 82 LEU A CA 1
ATOM 662 C C . LEU A 1 82 ? -11.491 4.035 -21.330 1.00 50.41 82 LEU A C 1
ATOM 664 O O . LEU A 1 82 ? -12.244 4.890 -20.848 1.00 50.41 82 LEU A O 1
ATOM 668 N N . PRO A 1 83 ? -11.136 4.049 -22.633 1.00 48.25 83 PRO A N 1
ATOM 669 C CA . PRO A 1 83 ? -11.668 5.026 -23.582 1.00 48.25 83 PRO A CA 1
ATOM 670 C C . PRO A 1 83 ? -13.180 5.220 -23.390 1.00 48.25 83 PRO A C 1
ATOM 672 O O . PRO A 1 83 ? -13.919 4.267 -23.126 1.00 48.25 83 PRO A O 1
ATOM 675 N N . LEU A 1 84 ? -13.621 6.479 -23.483 1.00 53.66 84 LEU A N 1
ATOM 676 C CA . LEU A 1 84 ? -14.976 6.958 -23.169 1.00 53.66 84 LEU A CA 1
ATOM 677 C C . LEU A 1 84 ? -16.128 6.157 -23.814 1.00 53.66 84 LEU A C 1
ATOM 679 O O . LEU A 1 84 ? -17.266 6.292 -23.372 1.00 53.66 84 LEU A O 1
ATOM 683 N N . SER A 1 85 ? -15.851 5.305 -24.801 1.00 53.72 85 SER A N 1
ATOM 684 C CA . SER A 1 85 ? -16.811 4.450 -25.502 1.00 53.72 85 SER A CA 1
ATOM 685 C C . SER A 1 85 ? -17.36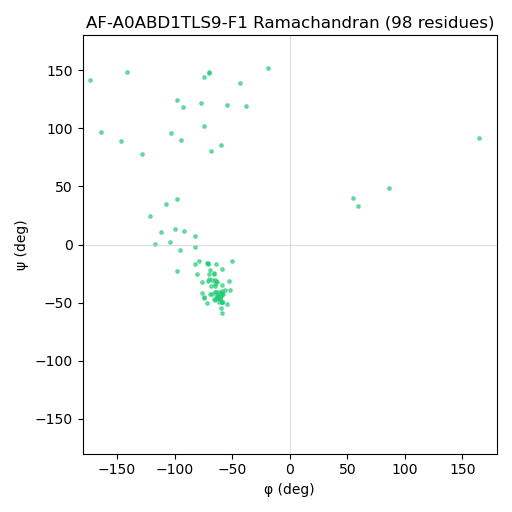2 3.267 -24.690 1.00 53.72 85 SER A C 1
ATOM 687 O O . SER A 1 85 ? -18.404 2.738 -25.057 1.00 53.72 85 SER A O 1
ATOM 689 N N . LEU A 1 86 ? -16.749 2.868 -23.568 1.00 49.31 86 LEU A N 1
ATOM 690 C CA . LEU A 1 86 ? -17.228 1.741 -22.737 1.00 49.31 86 LEU A CA 1
ATOM 691 C C . LEU A 1 86 ? -18.039 2.162 -21.494 1.00 49.31 86 LEU A C 1
ATOM 693 O O . LEU A 1 86 ? -18.298 1.352 -20.608 1.00 49.31 86 LEU A O 1
ATOM 697 N N . ARG A 1 87 ? -18.470 3.431 -21.400 1.00 54.34 87 ARG A N 1
ATOM 698 C CA . ARG A 1 87 ? -19.182 3.979 -20.221 1.00 54.34 87 ARG A CA 1
ATOM 699 C C . ARG A 1 87 ? -20.713 3.913 -20.250 1.00 54.34 87 ARG A C 1
ATOM 701 O O . ARG A 1 87 ? -21.337 4.512 -19.373 1.00 54.34 87 ARG A O 1
ATOM 708 N N . LEU A 1 88 ? -21.329 3.186 -21.178 1.00 45.47 88 LEU A N 1
ATOM 709 C CA . LEU A 1 88 ? -22.790 3.033 -21.221 1.00 45.47 88 LEU A CA 1
ATOM 710 C C . LEU A 1 88 ? -23.300 1.732 -20.584 1.00 45.47 88 LEU A C 1
ATOM 712 O O . LEU A 1 88 ? -24.251 1.145 -21.074 1.00 45.47 88 LEU A O 1
ATOM 716 N N . HIS A 1 89 ? -22.726 1.289 -19.464 1.00 46.34 89 HIS A N 1
ATOM 717 C CA . HIS A 1 89 ? -23.504 0.538 -18.474 1.00 46.34 89 HIS A CA 1
ATOM 718 C C . HIS A 1 89 ? -22.772 0.486 -17.134 1.00 46.34 89 HIS A C 1
ATOM 720 O O . HIS A 1 89 ? -21.853 -0.299 -16.941 1.00 46.34 89 HIS A O 1
ATOM 726 N N . SER A 1 90 ? -23.135 1.391 -16.232 1.00 42.44 90 SER A N 1
ATOM 727 C CA . SER A 1 90 ? -23.122 1.208 -14.773 1.00 42.44 90 SER A CA 1
ATOM 728 C C . SER A 1 90 ? -23.226 2.597 -14.155 1.00 42.44 90 SER A C 1
ATOM 730 O O . SER A 1 90 ? -22.261 3.360 -14.011 1.00 42.44 90 SER A O 1
ATOM 732 N N . ASN A 1 91 ? -24.476 2.968 -13.914 1.00 44.88 91 ASN A N 1
ATOM 733 C CA . ASN A 1 91 ? -24.868 4.161 -13.202 1.00 44.88 91 ASN A CA 1
ATOM 734 C C . ASN A 1 91 ? -25.297 3.730 -11.801 1.00 44.88 91 ASN A C 1
ATOM 736 O O . ASN A 1 91 ? -26.424 3.295 -11.626 1.00 44.88 91 ASN A O 1
ATOM 740 N N . SER A 1 92 ? -24.389 3.811 -10.833 1.00 47.53 92 SER A N 1
ATOM 741 C CA . SER A 1 92 ? -24.687 4.243 -9.464 1.00 47.53 92 SER A CA 1
ATOM 742 C C . SER A 1 92 ? -23.364 4.362 -8.705 1.00 47.53 92 SER A C 1
ATOM 744 O O . SER A 1 92 ? -22.475 3.538 -8.897 1.00 47.53 92 SER A O 1
ATOM 746 N N . SER A 1 93 ? -23.209 5.372 -7.851 1.00 46.06 93 SER A N 1
ATOM 747 C CA . SER A 1 93 ? -21.980 5.702 -7.091 1.00 46.06 93 SER A CA 1
ATOM 748 C C . SER A 1 93 ? -20.956 6.591 -7.816 1.00 46.06 93 SER A C 1
ATOM 750 O O . SER A 1 93 ? -19.752 6.339 -7.812 1.00 46.06 93 SER A O 1
ATOM 752 N N . ARG A 1 94 ? -21.412 7.702 -8.410 1.00 48.16 94 ARG A N 1
ATOM 753 C CA . ARG A 1 94 ? -20.541 8.824 -8.829 1.00 48.16 94 ARG A CA 1
ATOM 754 C C . ARG A 1 94 ? -20.685 10.063 -7.938 1.00 48.16 94 ARG A C 1
ATOM 756 O O . ARG A 1 94 ? -20.539 11.181 -8.415 1.00 48.16 94 ARG A O 1
ATOM 763 N N . HIS A 1 95 ? -20.914 9.861 -6.640 1.00 40.66 95 HIS A N 1
ATOM 764 C CA . HIS A 1 95 ? -20.966 10.953 -5.657 1.00 40.66 95 HIS A CA 1
ATOM 765 C C . HIS A 1 95 ? -19.882 10.881 -4.566 1.00 40.66 95 HIS A C 1
ATOM 767 O O . HIS A 1 95 ? -19.811 11.779 -3.743 1.00 40.66 95 HIS A O 1
ATOM 773 N N . LEU A 1 96 ? -18.986 9.882 -4.586 1.00 45.12 96 LEU A N 1
ATOM 774 C CA . LEU A 1 96 ? -17.991 9.667 -3.515 1.00 45.12 96 LEU A CA 1
ATOM 775 C C . LEU A 1 96 ? -16.526 9.921 -3.917 1.00 45.12 96 LEU A C 1
ATOM 777 O O . LEU A 1 96 ? -15.615 9.582 -3.175 1.00 45.12 96 LEU A O 1
ATOM 781 N N . LEU A 1 97 ? -16.269 10.516 -5.086 1.00 47.44 97 LEU A N 1
ATOM 782 C CA . LEU A 1 97 ? -14.903 10.849 -5.532 1.00 47.44 97 LEU A CA 1
ATOM 783 C C . LEU A 1 97 ? -14.708 12.344 -5.801 1.00 47.44 97 LEU A C 1
ATOM 785 O O . LEU A 1 97 ? -13.827 12.726 -6.572 1.00 47.44 97 LEU A O 1
ATOM 789 N N . ARG A 1 98 ? -15.524 13.192 -5.169 1.00 37.62 98 ARG A N 1
ATOM 790 C CA . ARG A 1 98 ? -15.229 14.619 -5.053 1.00 37.62 98 ARG A CA 1
ATOM 791 C C . ARG A 1 98 ? -14.525 14.817 -3.713 1.00 37.62 98 AR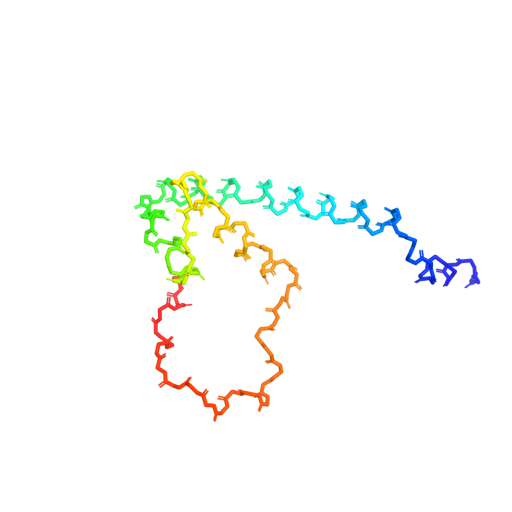G A C 1
ATOM 793 O O . ARG A 1 98 ? -15.176 14.973 -2.689 1.00 37.62 98 ARG A O 1
ATOM 800 N N . TRP A 1 99 ? -13.202 14.715 -3.731 1.00 40.41 99 TRP A N 1
ATOM 801 C CA . TRP A 1 99 ? -12.388 15.280 -2.657 1.00 40.41 99 TRP A CA 1
ATOM 802 C C . TRP A 1 99 ? -12.450 16.820 -2.775 1.00 40.41 99 TRP A C 1
ATOM 804 O O . TRP A 1 99 ? -12.664 17.295 -3.897 1.00 40.41 99 TRP A O 1
ATOM 814 N N . PRO A 1 100 ? -12.385 17.575 -1.663 1.00 42.69 100 PRO A N 1
ATOM 815 C CA . PRO A 1 100 ? -12.459 19.039 -1.675 1.00 42.69 100 PRO A CA 1
ATOM 816 C C . PRO A 1 100 ? -11.394 19.684 -2.569 1.00 42.69 100 PRO A C 1
ATOM 818 O O . PRO A 1 100 ? -10.285 19.111 -2.684 1.00 42.69 100 PRO A O 1
#

Organism: NCBI:txid205694

Foldseek 3Di:
DPVVVVVVPDPDPVVVVVVVVVLLVVLLVVLVVVVVVCVVVVHDLVVVLCLQPVPDDDPDPVCSSVSSSVVSVCVVVVPDPDDPVVPPDDDDPPPSPDDD

pLDDT: mean 76.72, std 20.05, range [37.62, 96.69]

Solvent-accessible surface area (backbone atoms only — not comparable to full-atom values): 6374 Å² total; per-residue (Å²): 130,69,70,75,62,55,68,77,72,62,85,42,75,66,61,51,51,53,51,51,54,50,52,52,47,52,31,51,62,52,33,50,61,52,53,52,49,38,52,77,68,68,52,61,64,66,62,52,27,41,74,71,42,74,83,72,83,66,97,44,82,81,52,48,58,54,38,49,32,50,51,47,41,41,64,73,70,56,64,63,79,65,71,82,86,74,70,87,79,82,90,80,84,89,78,84,82,78,74,134

Mean predicted aligned error: 11.99 Å

Radius of gyration: 18.18 Å; Cα contacts (8 Å, |Δi|>4): 32; chains: 1; bounding box: 47×30×48 Å